Protein AF-A0A9N8VCH1-F1 (afdb_monomer)

Organism: NCBI:txid144679

Structure (mmCIF, N/CA/C/O backbone):
data_AF-A0A9N8VCH1-F1
#
_entry.id   AF-A0A9N8VCH1-F1
#
loop_
_atom_site.group_PDB
_atom_site.id
_atom_site.type_symbol
_atom_site.label_atom_id
_atom_site.label_alt_id
_atom_site.label_comp_id
_atom_site.label_asym_id
_atom_site.label_entity_id
_atom_site.label_seq_id
_atom_site.pdbx_PDB_ins_code
_atom_site.Cartn_x
_atom_site.Cartn_y
_atom_site.Cartn_z
_atom_site.occupancy
_atom_site.B_iso_or_equiv
_atom_site.auth_seq_id
_atom_site.auth_comp_id
_atom_site.auth_asym_id
_atom_site.auth_atom_id
_atom_site.pdbx_PDB_model_num
ATOM 1 N N . MET A 1 1 ? 48.549 -22.754 -56.522 1.00 51.97 1 MET A N 1
ATOM 2 C CA . MET A 1 1 ? 47.221 -22.963 -55.895 1.00 51.97 1 MET A CA 1
ATOM 3 C C . MET A 1 1 ? 47.067 -22.254 -54.531 1.00 51.97 1 MET A C 1
ATOM 5 O O . MET A 1 1 ? 46.378 -22.758 -53.661 1.00 51.97 1 MET A O 1
ATOM 9 N N . SER A 1 2 ? 47.668 -21.070 -54.323 1.00 55.16 2 SER A N 1
ATOM 10 C CA . SER A 1 2 ? 47.738 -20.414 -52.993 1.00 55.16 2 SER A CA 1
ATOM 11 C C . SER A 1 2 ? 46.760 -19.231 -52.825 1.00 55.16 2 SER A C 1
ATOM 13 O O . SER A 1 2 ? 46.326 -18.910 -51.722 1.00 55.16 2 SER A O 1
ATOM 15 N N . THR A 1 3 ? 46.336 -18.605 -53.926 1.00 54.38 3 THR A N 1
ATOM 16 C CA . THR A 1 3 ? 45.587 -17.335 -53.894 1.00 54.38 3 THR A CA 1
ATOM 17 C C . THR A 1 3 ? 44.086 -17.494 -53.620 1.00 54.38 3 THR A C 1
ATOM 19 O O . THR A 1 3 ? 43.464 -16.581 -53.086 1.00 54.38 3 THR A O 1
ATOM 22 N N . ALA A 1 4 ? 43.487 -18.640 -53.964 1.00 54.19 4 ALA A N 1
ATOM 23 C CA . ALA A 1 4 ? 42.048 -18.881 -53.794 1.00 54.19 4 ALA A CA 1
ATOM 24 C C . ALA A 1 4 ? 41.658 -19.231 -52.346 1.00 54.19 4 ALA A C 1
ATOM 26 O O . ALA A 1 4 ? 40.576 -18.860 -51.900 1.00 54.19 4 ALA A O 1
ATOM 27 N N . ILE A 1 5 ? 42.555 -19.891 -51.606 1.00 56.88 5 ILE A N 1
ATOM 28 C CA . ILE A 1 5 ? 42.345 -20.281 -50.203 1.00 56.88 5 ILE A CA 1
ATOM 29 C C . ILE A 1 5 ? 42.367 -19.023 -49.318 1.00 56.88 5 ILE A C 1
ATOM 31 O O . ILE A 1 5 ? 41.387 -18.737 -48.639 1.00 56.88 5 ILE A O 1
ATOM 35 N N . LYS A 1 6 ? 43.369 -18.146 -49.504 1.00 55.81 6 LYS A N 1
ATOM 36 C CA . LYS A 1 6 ? 43.454 -16.840 -48.818 1.00 55.81 6 LYS A CA 1
ATOM 37 C C . LYS A 1 6 ? 42.226 -15.936 -49.001 1.00 55.81 6 LYS A C 1
ATOM 39 O O . LYS A 1 6 ? 41.937 -15.133 -48.119 1.00 55.81 6 LYS A O 1
ATOM 44 N N . ARG A 1 7 ? 41.528 -16.015 -50.143 1.00 57.34 7 ARG A N 1
ATOM 45 C CA . ARG A 1 7 ? 40.324 -15.202 -50.410 1.00 57.34 7 ARG A CA 1
ATOM 46 C C . ARG A 1 7 ? 39.102 -15.718 -49.650 1.00 57.34 7 ARG A C 1
ATOM 48 O O . ARG A 1 7 ? 38.370 -14.904 -49.097 1.00 57.34 7 ARG A O 1
ATOM 55 N N . LYS A 1 8 ? 38.927 -17.041 -49.562 1.00 57.50 8 LYS A N 1
ATOM 56 C CA . LYS A 1 8 ? 37.843 -17.659 -48.782 1.00 57.50 8 LYS A CA 1
ATOM 57 C C . LYS A 1 8 ? 38.004 -17.392 -47.284 1.00 57.50 8 LYS A C 1
ATOM 59 O O . LYS A 1 8 ? 37.056 -16.933 -46.654 1.00 57.50 8 LYS A O 1
ATOM 64 N N . ASP A 1 9 ? 39.222 -17.534 -46.762 1.00 58.19 9 ASP A N 1
ATOM 65 C CA . ASP A 1 9 ? 39.522 -17.281 -45.344 1.00 58.19 9 ASP A CA 1
ATOM 66 C C . ASP A 1 9 ? 39.319 -15.800 -44.961 1.00 58.19 9 ASP A C 1
ATOM 68 O O . ASP A 1 9 ? 38.965 -15.469 -43.826 1.00 58.19 9 ASP A O 1
ATOM 72 N N . MET A 1 10 ? 39.529 -14.880 -45.912 1.00 57.94 10 MET A N 1
ATOM 73 C CA . MET A 1 10 ? 39.325 -13.442 -45.721 1.00 57.94 10 MET A CA 1
ATOM 74 C C . MET A 1 10 ? 37.837 -13.053 -45.754 1.00 57.94 10 MET A C 1
ATOM 76 O O . MET A 1 10 ? 37.422 -12.199 -44.971 1.00 57.94 10 MET A O 1
ATOM 80 N N . GLU A 1 11 ? 37.027 -13.681 -46.613 1.00 60.38 11 GLU A N 1
ATOM 81 C CA . GLU A 1 11 ? 35.568 -13.484 -46.656 1.00 60.38 11 GLU A CA 1
ATOM 82 C C . GLU A 1 11 ? 34.859 -14.081 -45.436 1.00 60.38 11 GLU A C 1
ATOM 84 O O . GLU A 1 11 ? 33.954 -13.455 -44.878 1.00 60.38 11 GLU A O 1
ATOM 89 N N . GLU A 1 12 ? 35.296 -15.253 -44.975 1.00 59.25 12 GLU A N 1
ATOM 90 C CA . GLU A 1 12 ? 34.750 -15.911 -43.787 1.00 59.25 12 GLU A CA 1
ATOM 91 C C . GLU A 1 12 ? 35.062 -15.107 -42.515 1.00 59.25 12 GLU A C 1
ATOM 93 O O . GLU A 1 12 ? 34.162 -14.820 -41.723 1.00 59.25 12 GLU A O 1
ATOM 98 N N . ASN A 1 13 ? 36.287 -14.583 -42.389 1.00 58.72 13 ASN A N 1
ATOM 99 C CA . ASN A 1 13 ? 36.647 -13.655 -41.312 1.00 58.72 13 ASN A CA 1
ATOM 100 C C . ASN A 1 13 ? 35.895 -12.314 -41.378 1.00 58.72 13 ASN A C 1
ATOM 102 O O . ASN A 1 13 ? 35.630 -11.709 -40.335 1.00 58.72 13 ASN A O 1
ATOM 106 N N . LYS A 1 14 ? 35.517 -11.841 -42.575 1.00 59.25 14 LYS A N 1
ATOM 107 C CA . LYS A 1 14 ? 34.674 -10.643 -42.742 1.00 59.25 14 LYS A CA 1
ATOM 108 C C . LYS A 1 14 ? 33.249 -10.893 -42.244 1.00 59.25 14 LYS A C 1
ATOM 110 O O . LYS A 1 14 ? 32.740 -10.093 -41.463 1.00 59.25 14 LYS A O 1
ATOM 115 N N . LYS A 1 15 ? 32.657 -12.040 -42.600 1.00 57.38 15 LYS A N 1
ATOM 116 C CA . LYS A 1 15 ? 31.325 -12.467 -42.132 1.00 57.38 15 LYS A CA 1
ATOM 117 C C . LYS A 1 15 ? 31.280 -12.709 -40.622 1.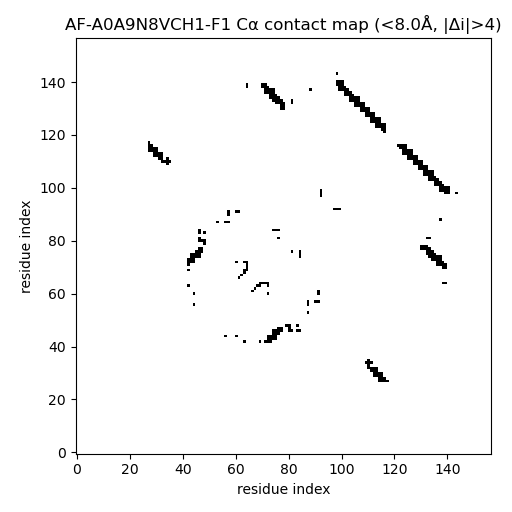00 57.38 15 LYS A C 1
ATOM 119 O O . LYS A 1 15 ? 30.295 -12.355 -39.978 1.00 57.38 15 LYS A O 1
ATOM 124 N N . ILE A 1 16 ? 32.341 -13.271 -40.039 1.00 57.31 16 ILE A N 1
ATOM 125 C CA . ILE A 1 16 ? 32.465 -13.452 -38.583 1.00 57.31 16 ILE A CA 1
ATOM 126 C C . ILE A 1 16 ? 32.598 -12.090 -37.879 1.00 57.31 16 ILE A C 1
ATOM 128 O O . ILE A 1 16 ? 31.949 -11.863 -36.859 1.00 57.31 16 ILE A O 1
ATOM 132 N N . LYS A 1 17 ? 33.360 -11.141 -38.445 1.00 52.25 17 LYS A N 1
ATOM 133 C CA . LYS A 1 17 ? 33.445 -9.762 -37.926 1.00 52.25 17 LYS A CA 1
ATOM 134 C C . LYS A 1 17 ? 32.117 -9.004 -38.007 1.00 52.25 17 LYS A C 1
ATOM 136 O O . LYS A 1 17 ? 31.802 -8.276 -37.071 1.00 52.25 17 LYS A O 1
ATOM 141 N N . GLU A 1 18 ? 31.341 -9.163 -39.077 1.00 54.50 18 GLU A N 1
ATOM 142 C CA . GLU A 1 18 ? 30.003 -8.561 -39.195 1.00 54.50 18 GLU A CA 1
ATOM 143 C C . GLU A 1 18 ? 28.992 -9.205 -38.238 1.00 54.50 18 GLU A C 1
ATOM 145 O O . GLU A 1 18 ? 28.256 -8.483 -37.570 1.00 54.50 18 GLU A O 1
ATOM 150 N N . LYS A 1 19 ? 29.019 -10.536 -38.064 1.00 51.34 19 LYS A N 1
ATOM 151 C CA . LYS A 1 19 ? 28.207 -11.226 -37.044 1.00 51.34 19 LYS A CA 1
ATOM 152 C C . LYS A 1 19 ? 28.551 -10.784 -35.619 1.00 51.34 19 LYS A C 1
ATOM 154 O O . LYS A 1 19 ? 27.645 -10.597 -34.813 1.00 51.34 19 LYS A O 1
ATOM 159 N N . ASN A 1 20 ? 29.833 -10.570 -35.317 1.00 51.62 20 ASN A N 1
ATOM 160 C CA . ASN A 1 20 ? 30.284 -10.199 -33.972 1.00 51.62 20 ASN A CA 1
ATOM 161 C C . ASN A 1 20 ? 30.068 -8.717 -33.626 1.00 51.62 20 ASN A C 1
ATOM 163 O O . ASN A 1 20 ? 29.999 -8.380 -32.445 1.00 51.62 20 ASN A O 1
ATOM 167 N N . LYS A 1 21 ? 29.890 -7.831 -34.617 1.00 49.75 21 LYS A N 1
ATOM 168 C CA . LYS A 1 21 ? 29.475 -6.435 -34.373 1.00 49.75 21 LYS A CA 1
ATOM 169 C C . LYS A 1 21 ? 28.048 -6.320 -33.815 1.00 49.75 21 LYS A C 1
ATOM 171 O O . LYS A 1 21 ? 27.750 -5.330 -33.158 1.00 49.75 21 LYS A O 1
ATOM 176 N N . ASN A 1 22 ? 27.209 -7.347 -33.985 1.00 50.78 22 ASN A N 1
ATOM 177 C CA . ASN A 1 22 ? 25.828 -7.384 -33.483 1.00 50.78 22 ASN A CA 1
ATOM 178 C C . ASN A 1 22 ? 25.685 -7.874 -32.025 1.00 50.78 22 ASN A C 1
ATOM 180 O O . ASN A 1 22 ? 24.562 -8.047 -31.553 1.00 50.78 22 ASN A O 1
ATOM 184 N N . ILE A 1 23 ? 26.786 -8.129 -31.304 1.00 52.94 23 ILE A N 1
ATOM 185 C CA . ILE A 1 23 ? 26.751 -8.846 -30.011 1.00 52.94 23 ILE A CA 1
ATOM 186 C C . ILE A 1 23 ? 26.745 -7.908 -28.788 1.00 52.94 23 ILE A C 1
ATOM 188 O O . ILE A 1 23 ? 26.515 -8.354 -27.669 1.00 52.94 23 ILE A O 1
ATOM 192 N N . ILE A 1 24 ? 26.876 -6.593 -28.973 1.00 54.06 24 ILE A N 1
ATOM 193 C CA . ILE A 1 24 ? 26.720 -5.623 -27.876 1.00 54.06 24 ILE A CA 1
ATOM 194 C C . ILE A 1 24 ? 25.496 -4.754 -28.160 1.00 54.06 24 ILE A C 1
ATOM 196 O O . ILE A 1 24 ? 25.606 -3.561 -28.438 1.00 54.06 24 ILE A O 1
ATOM 200 N N . LYS A 1 25 ? 24.305 -5.365 -28.122 1.00 61.25 25 LYS A N 1
ATOM 201 C CA . LYS A 1 25 ? 23.064 -4.586 -28.075 1.00 61.25 25 LYS A CA 1
ATOM 202 C C . LYS A 1 25 ? 23.042 -3.824 -26.758 1.00 61.25 25 LYS A C 1
ATOM 204 O O . LYS A 1 25 ? 23.159 -4.421 -25.686 1.00 61.25 25 LYS A O 1
ATOM 209 N N . ARG A 1 26 ? 22.941 -2.497 -26.839 1.00 65.19 26 ARG A N 1
ATOM 210 C CA . ARG A 1 26 ? 22.745 -1.657 -25.655 1.00 65.19 26 ARG A CA 1
ATOM 211 C C . ARG A 1 26 ? 21.438 -2.091 -24.981 1.00 65.19 26 ARG A C 1
ATOM 213 O O . ARG A 1 26 ? 20.504 -2.478 -25.685 1.00 65.19 26 ARG A O 1
ATOM 220 N N . PRO A 1 27 ? 21.347 -2.073 -23.642 1.00 69.38 27 PRO A N 1
ATOM 221 C CA . PRO A 1 27 ? 20.082 -2.368 -22.987 1.00 69.38 27 PRO A CA 1
ATOM 222 C C . PRO A 1 27 ? 19.031 -1.375 -23.492 1.00 69.38 27 PRO A C 1
ATOM 224 O O . PRO A 1 27 ? 19.234 -0.164 -23.379 1.00 69.38 27 PRO A O 1
ATOM 227 N N . LYS A 1 28 ? 17.935 -1.886 -24.072 1.00 80.12 28 LYS A N 1
ATOM 228 C CA . LYS A 1 28 ? 16.817 -1.048 -24.520 1.00 80.12 28 LYS A CA 1
ATOM 229 C C . LYS A 1 28 ? 16.338 -0.190 -23.348 1.00 80.12 28 LYS A C 1
ATOM 231 O O . LYS A 1 28 ? 16.187 -0.693 -22.229 1.00 80.12 28 LYS A O 1
ATOM 236 N N . LYS A 1 29 ? 16.104 1.098 -23.588 1.00 87.88 29 LYS A N 1
ATOM 237 C CA . LYS A 1 29 ? 15.593 2.007 -22.561 1.00 87.88 29 LYS A CA 1
ATOM 238 C C . LYS A 1 29 ? 14.095 1.759 -22.382 1.00 87.88 29 LYS A C 1
ATOM 240 O O . LYS A 1 29 ? 13.332 1.777 -23.340 1.00 87.88 29 LYS A O 1
ATOM 245 N N . ILE A 1 30 ? 13.692 1.481 -21.141 1.00 89.44 30 ILE A N 1
ATOM 246 C CA . ILE A 1 30 ? 12.306 1.163 -20.776 1.00 89.44 30 ILE A CA 1
ATOM 247 C C . ILE A 1 30 ? 11.749 2.300 -19.920 1.00 89.44 30 ILE A C 1
ATOM 249 O O . ILE A 1 30 ? 12.266 2.581 -18.835 1.00 89.44 30 ILE A O 1
ATOM 253 N N . ILE A 1 31 ? 10.670 2.926 -20.381 1.00 90.94 31 ILE A N 1
ATOM 254 C CA . ILE A 1 31 ? 9.939 3.982 -19.683 1.00 90.94 31 ILE A CA 1
ATOM 255 C C . ILE A 1 31 ? 8.683 3.363 -19.065 1.00 90.94 31 ILE A C 1
ATOM 257 O O . ILE A 1 31 ? 7.790 2.885 -19.756 1.00 90.94 31 ILE A O 1
ATOM 261 N N . LYS A 1 32 ? 8.596 3.357 -17.733 1.00 90.69 32 LYS A N 1
ATOM 262 C CA . LYS A 1 32 ? 7.455 2.758 -17.024 1.00 90.69 32 LYS A CA 1
ATOM 263 C C . LYS A 1 32 ? 6.285 3.735 -16.960 1.00 90.69 32 LYS A C 1
ATOM 265 O O . LYS A 1 32 ? 6.446 4.824 -16.404 1.00 90.69 32 LYS A O 1
ATOM 270 N N . ARG A 1 33 ? 5.100 3.344 -17.441 1.00 90.50 33 ARG A N 1
ATOM 271 C CA . ARG A 1 33 ? 3.894 4.180 -17.310 1.00 90.50 33 ARG A CA 1
ATOM 272 C C . ARG A 1 33 ? 3.289 4.045 -15.914 1.00 90.50 33 ARG A C 1
ATOM 274 O O . ARG A 1 33 ? 3.457 3.039 -15.217 1.00 90.50 33 ARG A O 1
ATOM 281 N N . ALA A 1 34 ? 2.540 5.065 -15.501 1.00 87.69 34 ALA A N 1
ATOM 282 C CA . ALA A 1 34 ? 1.734 4.967 -14.292 1.00 87.69 34 ALA A CA 1
ATOM 283 C C . ALA A 1 34 ? 0.652 3.878 -14.462 1.00 87.69 34 ALA A C 1
ATOM 285 O O . ALA A 1 34 ? 0.068 3.762 -15.543 1.00 87.69 34 ALA A O 1
ATOM 286 N N . PRO A 1 35 ? 0.351 3.090 -13.413 1.00 88.12 35 PRO A N 1
ATOM 287 C CA . PRO A 1 35 ? -0.746 2.132 -13.458 1.00 88.12 35 PRO A CA 1
ATOM 288 C C . PRO A 1 35 ? -2.069 2.819 -13.807 1.00 88.12 35 PRO A C 1
ATOM 290 O O . PRO A 1 35 ? -2.437 3.812 -13.174 1.00 88.12 35 PRO A O 1
ATOM 293 N N . GLN A 1 36 ? -2.808 2.257 -14.763 1.00 87.44 36 GLN A N 1
ATOM 294 C CA . GLN A 1 36 ? -4.185 2.670 -15.012 1.00 87.44 36 GLN A CA 1
ATOM 295 C C . GLN A 1 36 ? -5.058 2.210 -13.843 1.00 87.44 36 GLN A C 1
ATOM 297 O O . GLN A 1 36 ? -4.996 1.054 -13.422 1.00 87.44 36 GLN A O 1
ATOM 302 N N . ARG A 1 37 ? -5.840 3.130 -13.281 1.00 85.88 37 ARG A N 1
ATOM 303 C CA . ARG A 1 37 ? -6.703 2.873 -12.126 1.00 85.88 37 ARG A CA 1
ATOM 304 C C . ARG A 1 37 ? -7.903 3.822 -12.139 1.00 85.88 37 ARG A C 1
ATOM 306 O O . ARG A 1 37 ? -7.792 4.898 -12.731 1.00 85.88 37 ARG A O 1
ATOM 313 N N . PRO A 1 38 ? -9.021 3.453 -11.491 1.00 86.12 38 PRO A N 1
ATOM 314 C CA . PRO A 1 38 ? -10.157 4.353 -11.325 1.00 86.12 38 PRO A CA 1
ATOM 315 C C . PRO A 1 38 ? -9.778 5.611 -10.531 1.00 86.12 38 PRO A C 1
ATOM 317 O O . PRO A 1 38 ? -8.702 5.697 -9.926 1.00 86.12 38 PRO A O 1
ATOM 320 N N . ALA A 1 39 ? -10.684 6.590 -10.535 1.00 90.69 39 ALA A N 1
ATOM 321 C CA . ALA A 1 39 ? -10.533 7.808 -9.751 1.00 90.69 39 ALA A CA 1
ATOM 322 C C . ALA A 1 39 ? -10.270 7.479 -8.273 1.00 90.69 39 ALA A C 1
ATOM 324 O O . ALA A 1 39 ? -10.863 6.564 -7.705 1.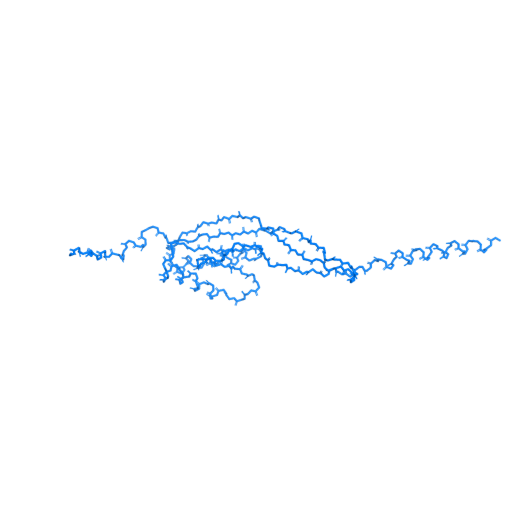00 90.69 39 ALA A O 1
ATOM 325 N N . THR A 1 40 ? -9.345 8.221 -7.665 1.00 93.56 40 THR A N 1
ATOM 326 C CA . THR A 1 40 ? -8.988 8.040 -6.254 1.00 93.56 40 THR A CA 1
ATOM 327 C C . THR A 1 40 ? -10.120 8.542 -5.373 1.00 93.56 40 THR A C 1
ATOM 329 O O . THR A 1 40 ? -10.492 9.712 -5.462 1.00 93.56 40 THR A O 1
ATOM 332 N N . MET A 1 41 ? -10.636 7.671 -4.509 1.00 94.25 41 MET A N 1
ATOM 333 C CA . MET A 1 41 ? -11.653 8.044 -3.535 1.00 94.25 41 MET A CA 1
ATOM 334 C C . MET A 1 41 ? -11.012 8.675 -2.288 1.00 94.25 41 MET A C 1
ATOM 336 O O . MET A 1 41 ? -9.845 8.409 -1.990 1.00 94.25 41 MET A O 1
ATOM 340 N N . PRO A 1 42 ? -11.755 9.483 -1.506 1.00 92.44 42 PRO A N 1
ATOM 341 C CA . PRO A 1 42 ? -11.217 10.127 -0.302 1.00 92.44 42 PRO A CA 1
ATOM 342 C C . PRO A 1 42 ? -10.682 9.146 0.755 1.00 92.44 42 PRO A C 1
ATOM 344 O O . PRO A 1 42 ? -9.712 9.449 1.451 1.00 92.44 42 PRO A O 1
ATOM 347 N N . PHE A 1 43 ? -11.292 7.960 0.840 1.00 94.00 43 PHE A N 1
ATOM 348 C CA . PHE A 1 43 ? -10.935 6.889 1.773 1.00 94.00 43 PHE A CA 1
ATOM 349 C C . PHE A 1 43 ? -9.829 5.949 1.255 1.00 94.00 43 PHE A C 1
ATOM 351 O O . PHE A 1 43 ? -9.447 5.010 1.962 1.00 94.00 43 PHE A O 1
ATOM 358 N N . ASP A 1 44 ? -9.314 6.178 0.043 1.00 95.50 44 ASP A N 1
ATOM 359 C CA . ASP A 1 44 ? -8.244 5.365 -0.531 1.00 95.50 44 ASP A CA 1
ATOM 360 C C . ASP A 1 44 ? -6.868 5.864 -0.079 1.00 95.50 44 ASP A C 1
ATOM 362 O O . ASP A 1 44 ? -6.548 7.059 -0.086 1.00 95.50 44 ASP A O 1
ATOM 366 N N . ILE A 1 45 ? -5.997 4.916 0.251 1.00 95.12 45 ILE A N 1
ATOM 367 C CA . ILE A 1 45 ? -4.603 5.160 0.602 1.00 95.12 45 ILE A CA 1
A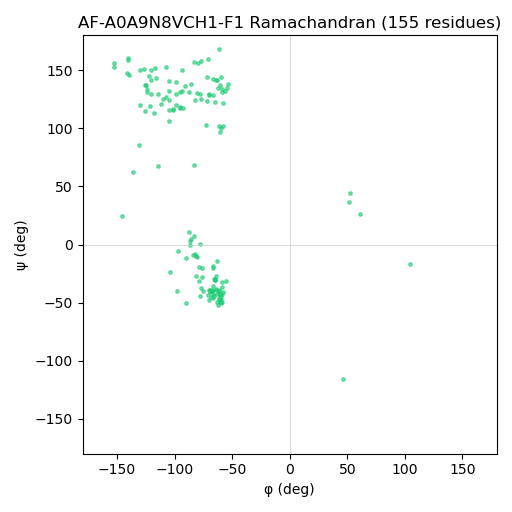TOM 368 C C . ILE A 1 45 ? -3.726 4.304 -0.303 1.00 95.12 45 ILE A C 1
ATOM 370 O O . ILE A 1 45 ? -3.730 3.078 -0.227 1.00 95.12 45 ILE A O 1
ATOM 374 N N . TYR A 1 46 ? -2.934 4.953 -1.153 1.00 94.31 46 TYR A N 1
ATOM 375 C CA . TYR A 1 46 ? -2.017 4.270 -2.062 1.00 94.31 46 TYR A CA 1
ATOM 376 C C . TYR A 1 46 ? -0.599 4.262 -1.511 1.00 94.31 46 TYR A C 1
ATOM 378 O O . TYR A 1 46 ? 0.022 5.310 -1.316 1.00 94.31 46 TYR A O 1
ATOM 386 N N . ILE A 1 47 ? -0.064 3.061 -1.310 1.00 94.38 47 ILE A N 1
ATOM 387 C CA . ILE A 1 47 ? 1.284 2.867 -0.794 1.00 94.38 47 ILE A CA 1
ATOM 388 C C . ILE A 1 47 ? 2.250 2.681 -1.957 1.00 94.38 47 ILE A C 1
ATOM 390 O O . ILE A 1 47 ? 2.170 1.728 -2.730 1.00 94.38 47 ILE A O 1
ATOM 394 N N . SER A 1 48 ? 3.203 3.603 -2.062 1.00 91.75 48 SER A N 1
ATOM 395 C CA . SER A 1 48 ? 4.341 3.497 -2.971 1.00 91.75 48 SER A CA 1
ATOM 396 C C . SER A 1 48 ? 5.580 2.989 -2.235 1.00 91.75 48 SER A C 1
ATOM 398 O O . SER A 1 48 ? 5.884 3.452 -1.128 1.00 91.75 48 SER A O 1
ATOM 400 N N . TYR A 1 49 ? 6.337 2.107 -2.890 1.00 86.44 49 TYR A N 1
ATOM 401 C CA . TYR A 1 49 ? 7.589 1.558 -2.364 1.00 86.44 49 TYR A CA 1
ATOM 402 C C . TYR A 1 49 ? 8.652 2.650 -2.134 1.00 86.44 49 TYR A C 1
ATOM 404 O O . TYR A 1 49 ? 9.131 2.807 -1.017 1.00 86.44 49 TYR A O 1
ATOM 412 N N . GLY A 1 50 ? 8.933 3.483 -3.144 1.00 82.50 50 GLY A N 1
ATOM 413 C CA . GLY A 1 50 ? 10.054 4.438 -3.122 1.00 82.50 50 GLY A CA 1
ATOM 414 C C . GLY A 1 50 ? 9.872 5.728 -2.309 1.00 82.50 50 GLY A C 1
ATOM 415 O O . GLY A 1 50 ? 10.778 6.551 -2.307 1.00 82.50 50 GLY A O 1
ATOM 416 N N . LYS A 1 51 ? 8.730 5.951 -1.638 1.00 81.44 51 LYS A N 1
ATOM 417 C CA . LYS A 1 51 ? 8.503 7.178 -0.843 1.00 81.44 51 LYS A CA 1
ATOM 418 C C . LYS A 1 51 ? 8.701 6.919 0.657 1.00 81.44 51 LYS A C 1
ATOM 420 O O . LYS A 1 51 ? 7.904 6.163 1.228 1.00 81.44 51 LYS A O 1
ATOM 425 N N . PRO A 1 52 ? 9.679 7.555 1.324 1.00 71.81 52 PRO A N 1
ATOM 426 C CA . PRO A 1 52 ? 9.918 7.392 2.755 1.00 71.81 52 PRO A CA 1
ATOM 427 C C . PRO A 1 52 ? 8.988 8.306 3.570 1.00 71.81 52 PRO A C 1
ATOM 429 O O . PRO A 1 52 ? 9.418 9.278 4.170 1.00 71.81 52 PRO A O 1
ATOM 432 N N . ASN A 1 53 ? 7.685 8.026 3.572 1.00 86.44 53 ASN A N 1
ATOM 433 C CA . ASN A 1 53 ? 6.742 8.712 4.462 1.00 86.44 53 ASN A CA 1
ATOM 434 C C . ASN A 1 53 ? 5.769 7.712 5.088 1.00 86.44 53 ASN A C 1
ATOM 436 O O . ASN A 1 53 ? 4.575 7.718 4.807 1.00 86.44 53 ASN A O 1
ATOM 440 N N . PHE A 1 54 ? 6.312 6.781 5.870 1.00 90.44 54 PHE A N 1
ATOM 441 C CA . PHE A 1 54 ? 5.500 5.766 6.534 1.00 90.44 54 PHE A CA 1
ATOM 442 C C . PHE A 1 54 ? 4.660 6.369 7.673 1.00 90.44 54 PHE A C 1
ATOM 444 O O . PHE A 1 54 ? 3.464 6.105 7.752 1.00 90.44 54 PHE A O 1
ATOM 451 N N . ILE A 1 55 ? 5.256 7.247 8.487 1.00 92.12 55 ILE A N 1
ATOM 452 C CA . ILE A 1 55 ? 4.580 7.899 9.620 1.00 92.12 55 ILE A CA 1
ATOM 453 C C . ILE A 1 55 ? 3.388 8.736 9.137 1.00 92.12 55 ILE A C 1
ATOM 455 O O . ILE A 1 55 ? 2.277 8.548 9.620 1.00 92.12 55 ILE A O 1
ATOM 459 N N . GLY A 1 56 ? 3.561 9.571 8.108 1.00 93.62 56 GLY A N 1
ATOM 460 C CA . GLY A 1 56 ? 2.456 10.369 7.572 1.00 93.62 56 GLY A CA 1
ATOM 461 C C . GLY A 1 56 ? 1.354 9.525 6.922 1.00 93.62 56 GLY A C 1
ATOM 462 O O . GLY A 1 56 ? 0.183 9.898 6.958 1.00 93.62 56 GLY A O 1
ATOM 463 N N . GLN A 1 57 ? 1.689 8.358 6.355 1.00 94.19 57 GLN A N 1
ATOM 464 C CA . GLN A 1 57 ? 0.681 7.413 5.858 1.00 94.19 57 GLN A CA 1
ATOM 465 C C . GLN A 1 57 ? -0.130 6.800 7.008 1.00 94.19 57 GLN A C 1
ATOM 467 O O . GLN A 1 57 ? -1.349 6.666 6.886 1.00 94.19 57 GLN A O 1
ATOM 472 N N . LEU A 1 58 ? 0.526 6.471 8.122 1.00 95.31 58 LEU A N 1
ATOM 473 C CA . LEU A 1 58 ? -0.110 5.938 9.324 1.00 95.31 58 LEU A CA 1
ATOM 474 C C . LEU A 1 58 ? -1.021 6.976 9.994 1.00 95.31 58 LEU A C 1
ATOM 476 O O . LEU A 1 58 ? -2.178 6.683 10.295 1.00 95.31 58 LEU A O 1
ATOM 480 N N . GLU A 1 59 ? -0.543 8.210 10.154 1.00 94.75 59 GLU A N 1
ATOM 481 C CA . GLU A 1 59 ? -1.335 9.326 10.681 1.00 94.75 59 GLU A CA 1
ATOM 482 C C . GLU A 1 59 ? -2.541 9.636 9.797 1.00 94.75 59 GLU A C 1
ATOM 484 O O . GLU A 1 59 ? -3.647 9.818 10.306 1.00 94.75 59 GLU A O 1
ATOM 489 N N . ARG A 1 60 ? -2.365 9.622 8.469 1.00 94.75 60 ARG A N 1
ATOM 490 C CA . ARG A 1 60 ? -3.476 9.769 7.523 1.00 94.75 60 ARG A CA 1
ATOM 491 C C . ARG A 1 60 ? -4.506 8.656 7.697 1.00 94.75 60 ARG A C 1
ATOM 493 O O . ARG A 1 60 ? -5.695 8.954 7.753 1.00 94.75 60 ARG A O 1
ATOM 500 N N . ALA A 1 61 ? -4.078 7.397 7.795 1.00 95.25 61 ALA A N 1
ATOM 501 C CA . ALA A 1 61 ? -4.990 6.271 7.992 1.00 95.25 61 ALA A CA 1
ATOM 502 C C . ALA A 1 61 ? -5.780 6.405 9.303 1.00 95.25 61 ALA A C 1
ATOM 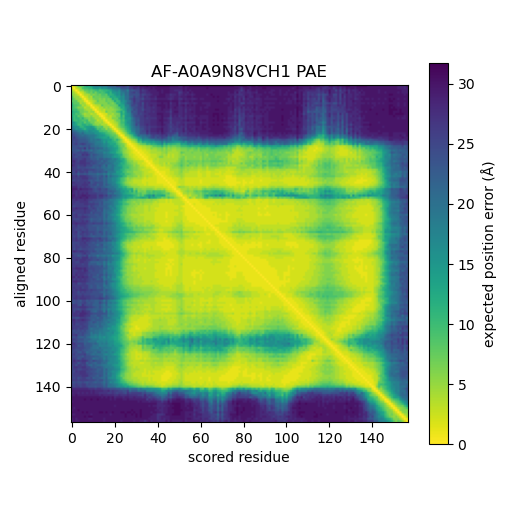504 O O . ALA A 1 61 ? -7.001 6.247 9.313 1.00 95.25 61 ALA A O 1
ATOM 505 N N . LYS A 1 62 ? -5.101 6.795 10.389 1.00 94.62 62 LYS A N 1
ATOM 506 C CA . LYS A 1 62 ? -5.726 7.080 11.685 1.00 94.62 62 LYS A CA 1
ATOM 507 C C . LYS A 1 62 ? -6.727 8.234 11.596 1.00 94.62 62 LYS A C 1
ATOM 509 O O . LYS A 1 62 ? -7.835 8.117 12.112 1.00 94.62 62 LYS A O 1
ATOM 514 N N . LYS A 1 63 ? -6.357 9.334 10.936 1.00 95.19 63 LYS A N 1
ATOM 515 C CA . LYS A 1 63 ? -7.219 10.504 10.738 1.00 95.19 63 LYS A CA 1
ATOM 516 C C . LYS A 1 63 ? -8.493 10.138 9.978 1.00 95.19 63 LYS A C 1
ATOM 518 O O . LYS A 1 63 ? -9.582 10.449 10.452 1.00 95.19 63 LYS A O 1
ATOM 523 N N . LEU A 1 64 ? -8.361 9.443 8.849 1.00 94.94 64 LEU A N 1
ATOM 524 C CA . LEU A 1 64 ? -9.501 9.031 8.029 1.00 94.94 64 LEU A CA 1
ATOM 525 C C . LEU A 1 64 ? -10.480 8.153 8.822 1.00 94.94 64 LEU A C 1
ATOM 527 O O . LEU A 1 64 ? -11.691 8.344 8.747 1.00 94.94 64 LEU A O 1
ATOM 531 N N . LEU A 1 65 ? -9.957 7.218 9.617 1.00 91.88 65 LEU A N 1
ATOM 532 C CA . LEU A 1 65 ? -10.790 6.278 10.360 1.00 91.88 65 LEU A CA 1
ATOM 533 C C . LEU A 1 65 ? -11.428 6.896 11.616 1.00 91.88 65 LEU A C 1
ATOM 535 O O . LEU A 1 65 ? -12.607 6.674 11.876 1.00 91.88 65 LEU A O 1
ATOM 539 N N . LEU A 1 66 ? -10.667 7.665 12.402 1.00 90.31 66 LEU A N 1
ATOM 540 C CA . LEU A 1 66 ? -11.105 8.142 13.722 1.00 90.31 66 LEU A CA 1
ATOM 541 C C . LEU A 1 66 ? -11.669 9.567 13.710 1.00 90.31 66 LEU A C 1
ATOM 543 O O . LEU A 1 66 ? -12.636 9.844 14.417 1.00 90.31 66 LEU A O 1
ATOM 547 N N . GLN A 1 67 ? -11.063 10.481 12.946 1.00 90.88 67 GLN A N 1
ATOM 548 C CA . GLN A 1 67 ? -11.463 11.894 12.930 1.00 90.88 67 GLN A CA 1
ATOM 549 C C . GLN A 1 67 ? -12.525 12.148 11.863 1.00 90.88 67 GLN A C 1
ATOM 551 O O . GLN A 1 67 ? -13.571 12.715 12.158 1.00 90.88 67 GLN A O 1
ATOM 556 N N . GLU A 1 68 ? -12.275 11.688 10.637 1.00 91.31 68 GLU A N 1
ATOM 557 C CA . GLU A 1 68 ? -13.197 11.869 9.506 1.00 91.31 68 GLU A CA 1
ATOM 558 C C . GLU A 1 68 ? -14.324 10.820 9.500 1.00 91.31 68 GLU A C 1
ATOM 560 O O . GLU A 1 68 ? -15.286 10.950 8.749 1.00 91.31 68 GLU A O 1
ATOM 565 N N . ARG A 1 69 ? -14.237 9.811 10.384 1.00 88.69 69 ARG A N 1
ATOM 566 C CA . ARG A 1 69 ? -15.253 8.771 10.624 1.00 88.69 69 ARG A CA 1
ATOM 567 C C . ARG A 1 69 ? -15.720 8.067 9.349 1.00 88.69 69 ARG A C 1
ATOM 569 O O . ARG A 1 69 ? -16.891 7.698 9.233 1.00 88.69 69 ARG A O 1
ATOM 576 N N . TYR A 1 70 ? -14.812 7.837 8.400 1.00 93.38 70 TYR A N 1
ATOM 577 C CA . TYR A 1 70 ? -15.148 6.984 7.266 1.00 93.38 70 TYR A CA 1
ATOM 578 C C . TYR A 1 70 ? -15.499 5.577 7.767 1.00 93.38 70 TYR A C 1
ATOM 580 O O . TYR A 1 70 ? -14.783 5.027 8.607 1.00 93.38 70 TYR A O 1
ATOM 588 N N . PRO A 1 71 ? -16.560 4.947 7.230 1.00 91.81 71 PRO A N 1
ATOM 589 C CA . PRO A 1 71 ? -16.964 3.604 7.650 1.00 91.81 71 PRO A CA 1
ATOM 590 C C . PRO A 1 71 ? -15.891 2.559 7.327 1.00 91.81 71 PRO A C 1
ATOM 592 O O . PRO A 1 71 ? -15.794 1.524 7.986 1.00 91.81 71 PRO A O 1
ATOM 595 N N . LYS A 1 72 ? -15.090 2.832 6.294 1.00 94.19 72 LYS A N 1
ATOM 596 C CA . LYS A 1 72 ? -13.950 2.027 5.887 1.00 94.19 72 LYS A CA 1
ATOM 597 C C . LYS A 1 72 ? -12.906 2.883 5.188 1.00 94.19 72 LYS A C 1
ATOM 599 O O . LYS A 1 72 ? -13.249 3.860 4.527 1.00 94.19 72 LYS A O 1
ATOM 604 N N . ILE A 1 73 ? -11.659 2.447 5.272 1.00 96.75 73 ILE A N 1
ATOM 605 C CA . ILE A 1 73 ? -10.552 2.914 4.438 1.00 96.75 73 ILE A CA 1
ATOM 606 C C . ILE A 1 73 ? -10.033 1.747 3.602 1.00 96.75 73 ILE A C 1
ATOM 608 O O . ILE A 1 73 ? -10.153 0.588 4.011 1.00 96.75 73 ILE A O 1
ATOM 612 N N . ILE A 1 74 ? -9.466 2.032 2.431 1.00 97.12 74 ILE A N 1
ATOM 613 C CA . ILE A 1 74 ? -8.880 0.999 1.571 1.00 97.12 74 ILE A CA 1
ATOM 614 C C . ILE A 1 74 ? -7.407 1.316 1.343 1.00 97.12 74 ILE A C 1
ATOM 616 O O . ILE A 1 74 ? -7.048 2.357 0.798 1.00 97.12 74 ILE A O 1
ATOM 620 N N . VAL A 1 75 ? -6.537 0.403 1.769 1.00 96.94 75 VAL A N 1
ATOM 621 C CA . VAL A 1 75 ? -5.096 0.492 1.535 1.00 96.94 75 VAL A CA 1
ATOM 622 C C . VAL A 1 75 ? -4.753 -0.323 0.295 1.00 96.94 75 VAL A C 1
ATOM 624 O O . VAL A 1 75 ? -4.934 -1.540 0.266 1.00 96.94 75 VAL A O 1
ATOM 627 N N . HIS A 1 76 ? -4.248 0.350 -0.733 1.00 96.06 76 HIS A N 1
ATOM 628 C CA . HIS A 1 76 ? -3.855 -0.247 -2.005 1.00 96.06 76 HIS A CA 1
ATOM 629 C C . HIS A 1 76 ? -2.332 -0.332 -2.098 1.00 96.06 76 HIS A C 1
ATOM 631 O O . HIS A 1 76 ? -1.628 0.664 -1.897 1.00 96.06 76 HIS A O 1
ATOM 637 N N . ALA A 1 77 ? -1.823 -1.499 -2.484 1.00 95.75 77 ALA A N 1
ATOM 638 C CA . ALA A 1 77 ? -0.404 -1.707 -2.732 1.00 95.75 77 ALA A CA 1
ATOM 639 C C . ALA A 1 77 ? -0.157 -2.608 -3.937 1.00 95.75 77 ALA A C 1
ATOM 641 O O . ALA A 1 77 ? -0.921 -3.530 -4.214 1.00 95.75 77 ALA A O 1
ATOM 642 N N . LEU A 1 78 ? 0.947 -2.342 -4.632 1.00 94.81 78 LEU A N 1
ATOM 643 C CA . LEU A 1 78 ? 1.371 -3.062 -5.826 1.00 94.81 78 LEU A CA 1
ATOM 644 C C . LEU A 1 78 ? 2.787 -3.618 -5.624 1.00 94.81 78 LEU A C 1
ATOM 646 O O . LEU A 1 78 ? 3.697 -2.879 -5.240 1.00 94.81 78 LEU A O 1
ATOM 650 N N . GLY A 1 79 ? 2.974 -4.902 -5.930 1.00 93.88 79 GLY A N 1
ATOM 651 C CA . GLY A 1 79 ? 4.260 -5.601 -5.944 1.00 93.88 79 GLY A CA 1
ATOM 652 C C . GLY A 1 79 ? 5.115 -5.324 -4.698 1.00 93.88 79 GLY A C 1
ATOM 653 O O . GLY A 1 79 ? 4.689 -5.646 -3.589 1.00 93.88 79 GLY A O 1
ATOM 654 N N . PRO A 1 80 ? 6.294 -4.690 -4.834 1.00 93.44 80 PRO A N 1
ATOM 655 C CA . PRO A 1 80 ? 7.219 -4.476 -3.717 1.00 93.44 80 PRO A CA 1
ATOM 656 C C . PRO A 1 80 ? 6.657 -3.582 -2.597 1.00 93.44 80 PRO A C 1
ATOM 658 O O . PRO A 1 80 ? 7.209 -3.554 -1.502 1.00 93.44 80 PRO A O 1
ATOM 661 N N . ALA A 1 81 ? 5.559 -2.852 -2.828 1.00 95.06 81 ALA A N 1
ATOM 662 C CA . ALA A 1 81 ? 4.910 -2.046 -1.795 1.00 95.06 81 ALA A CA 1
ATOM 663 C C . ALA A 1 81 ? 3.999 -2.858 -0.851 1.00 95.06 81 ALA A C 1
ATOM 665 O O . ALA A 1 81 ? 3.569 -2.325 0.172 1.00 95.06 81 ALA A O 1
ATOM 666 N N . ILE A 1 82 ? 3.698 -4.124 -1.170 1.00 96.25 82 ILE A N 1
ATOM 667 C CA . ILE A 1 82 ? 2.769 -4.966 -0.398 1.00 96.25 82 ILE A CA 1
ATOM 668 C C . ILE A 1 82 ? 3.213 -5.143 1.066 1.00 96.25 82 ILE A C 1
ATOM 670 O O . ILE A 1 82 ? 2.398 -4.856 1.945 1.00 96.25 82 ILE A O 1
ATOM 674 N N . PRO A 1 83 ? 4.477 -5.508 1.381 1.00 95.44 83 PRO A N 1
ATOM 675 C CA . PRO A 1 83 ? 4.909 -5.663 2.774 1.00 95.44 83 PRO A CA 1
ATOM 676 C C . PRO A 1 83 ? 4.735 -4.381 3.598 1.00 95.44 83 PRO A C 1
ATOM 678 O O . PRO A 1 83 ? 4.333 -4.421 4.757 1.00 95.44 83 PRO A O 1
ATOM 681 N N . LYS A 1 84 ? 4.968 -3.220 2.975 1.00 95.12 84 LYS A N 1
ATOM 682 C CA . LYS A 1 84 ? 4.804 -1.912 3.618 1.00 95.12 84 LYS A CA 1
ATOM 683 C C . LYS A 1 84 ? 3.343 -1.602 3.942 1.00 95.12 84 LYS A C 1
ATOM 685 O O . LYS A 1 84 ? 3.067 -1.040 4.995 1.00 95.12 84 LYS A O 1
ATOM 690 N N . ALA A 1 85 ? 2.416 -1.968 3.060 1.00 96.25 85 ALA A N 1
ATOM 691 C CA . ALA A 1 85 ? 0.989 -1.794 3.314 1.00 96.25 85 ALA A CA 1
ATOM 692 C C . ALA A 1 85 ? 0.479 -2.709 4.429 1.00 96.25 85 ALA A C 1
ATOM 694 O O . ALA A 1 85 ? -0.287 -2.256 5.274 1.00 96.25 85 ALA A O 1
ATOM 695 N N . ILE A 1 86 ? 0.946 -3.960 4.470 1.00 96.50 86 ILE A N 1
ATOM 696 C CA . ILE A 1 86 ? 0.627 -4.890 5.561 1.00 96.50 86 ILE A CA 1
ATOM 697 C C . ILE A 1 86 ? 1.129 -4.322 6.892 1.00 96.50 86 ILE A C 1
ATOM 699 O O . ILE A 1 86 ? 0.352 -4.202 7.835 1.00 96.50 86 ILE A O 1
ATOM 703 N N . ASN A 1 87 ? 2.389 -3.880 6.941 1.00 96.12 87 ASN A N 1
ATOM 704 C CA . ASN A 1 87 ? 2.971 -3.265 8.133 1.00 96.12 87 ASN A CA 1
ATOM 705 C C . ASN A 1 87 ? 2.182 -2.023 8.593 1.00 96.12 87 ASN A C 1
ATOM 707 O O . ASN A 1 87 ? 1.921 -1.858 9.780 1.00 96.12 87 ASN A O 1
ATOM 711 N N . LEU A 1 88 ? 1.734 -1.175 7.660 1.00 96.06 88 LEU A N 1
ATOM 712 C CA . LEU A 1 88 ? 0.910 -0.009 7.990 1.00 96.06 88 LEU A CA 1
ATOM 713 C C . LEU A 1 88 ? -0.397 -0.400 8.685 1.00 96.06 88 LEU A C 1
ATOM 715 O O . LEU A 1 88 ? -0.774 0.224 9.673 1.00 96.06 88 LEU A O 1
ATOM 719 N N . VAL A 1 89 ? -1.085 -1.427 8.185 1.00 96.88 89 VAL A N 1
ATOM 720 C CA . VAL A 1 89 ? -2.345 -1.891 8.782 1.00 96.88 89 VAL A CA 1
ATOM 721 C C . VAL A 1 89 ? -2.100 -2.546 10.142 1.00 96.88 89 VAL A C 1
ATOM 723 O O . VAL A 1 89 ? -2.867 -2.303 11.069 1.00 96.88 89 VAL A O 1
ATOM 726 N N . MET A 1 90 ? -1.015 -3.312 10.292 1.00 96.62 90 MET A N 1
ATOM 727 C CA . MET A 1 90 ? -0.632 -3.906 11.578 1.00 96.62 90 MET A CA 1
ATOM 728 C C . MET A 1 90 ? -0.345 -2.838 12.638 1.00 96.62 90 MET A C 1
ATOM 730 O O . MET A 1 90 ? -0.918 -2.889 13.721 1.00 96.62 90 MET A O 1
ATOM 734 N N . GLN A 1 91 ? 0.445 -1.816 12.310 1.00 96.19 91 GLN A N 1
ATOM 735 C CA . GLN A 1 91 ? 0.724 -0.724 13.248 1.00 96.19 91 GLN A CA 1
ATOM 736 C C . GLN A 1 91 ? -0.517 0.113 13.559 1.00 96.19 91 GLN A C 1
ATOM 738 O O . GLN A 1 91 ? -0.715 0.546 14.693 1.00 96.19 91 GLN A O 1
ATOM 743 N N . LEU A 1 92 ? -1.400 0.318 12.576 1.00 95.69 92 LEU A N 1
ATOM 744 C CA . LEU A 1 92 ? -2.685 0.963 12.830 1.00 95.69 92 LEU A CA 1
ATOM 745 C C . LEU A 1 92 ? -3.525 0.143 13.818 1.00 95.69 92 LEU A C 1
ATOM 747 O O . LEU A 1 92 ? -4.163 0.718 14.699 1.00 95.69 92 LEU A O 1
ATOM 751 N N . ASN A 1 93 ? -3.506 -1.186 13.701 1.00 95.44 93 ASN A N 1
ATOM 752 C CA . ASN A 1 93 ? -4.200 -2.088 14.614 1.00 95.44 93 ASN A CA 1
ATOM 753 C C . ASN A 1 93 ? -3.656 -1.987 16.047 1.00 95.44 93 ASN A C 1
ATOM 755 O O . ASN A 1 93 ? -4.434 -1.895 16.993 1.00 95.44 93 ASN A O 1
ATOM 759 N N . GLU A 1 94 ? -2.335 -1.923 16.204 1.00 95.25 94 GLU A N 1
ATOM 760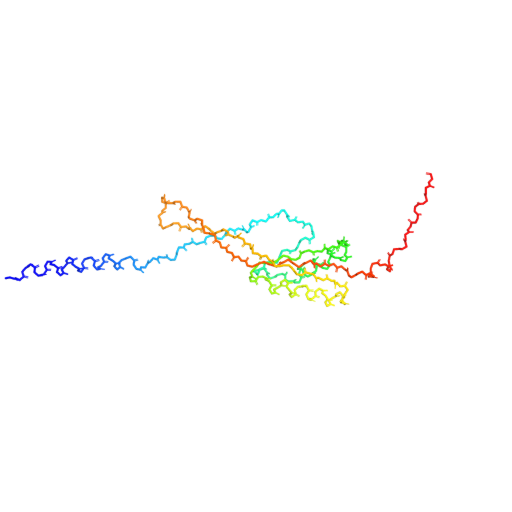 C CA . GLU A 1 94 ? -1.682 -1.738 17.505 1.00 95.25 94 GLU A CA 1
ATOM 761 C C . GLU A 1 94 ? -2.043 -0.386 18.140 1.00 95.25 94 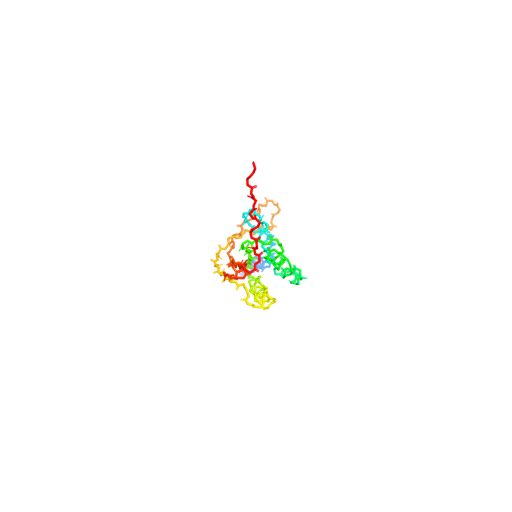GLU A C 1
ATOM 763 O O . GLU A 1 94 ? -2.510 -0.340 19.276 1.00 95.25 94 GLU A O 1
ATOM 768 N N . ILE A 1 95 ? -1.933 0.717 17.389 1.00 93.44 95 ILE A N 1
ATOM 769 C CA . ILE A 1 95 ? -2.233 2.078 17.881 1.00 93.44 95 ILE A CA 1
ATOM 770 C C . ILE A 1 95 ? -3.714 2.248 18.237 1.00 93.44 95 ILE A C 1
ATOM 772 O O . ILE A 1 95 ? -4.074 3.036 19.114 1.00 93.44 95 ILE A O 1
ATOM 776 N N . THR A 1 96 ? -4.592 1.525 17.547 1.00 90.94 96 THR A N 1
ATOM 777 C CA . THR A 1 96 ? -6.031 1.516 17.834 1.00 90.94 96 THR A CA 1
ATOM 778 C C . THR A 1 96 ? -6.414 0.476 18.886 1.00 90.94 96 THR A C 1
ATOM 780 O O . THR A 1 96 ? -7.601 0.253 19.092 1.00 90.94 96 THR A O 1
ATOM 783 N N . HIS A 1 97 ? -5.453 -0.143 19.580 1.00 92.75 97 HIS A N 1
ATOM 784 C CA . HIS A 1 97 ? -5.699 -1.153 20.616 1.00 92.75 97 HIS A CA 1
ATOM 785 C C . HIS A 1 97 ? -6.605 -2.295 20.127 1.00 92.75 97 HIS A C 1
ATOM 787 O O . HIS A 1 97 ? -7.545 -2.702 20.809 1.00 92.75 97 HIS A O 1
ATOM 793 N N . ASN A 1 98 ? -6.349 -2.802 18.919 1.00 93.12 98 ASN A N 1
ATOM 794 C CA . ASN A 1 98 ? -7.122 -3.867 18.279 1.00 93.12 98 ASN A CA 1
ATOM 795 C C . ASN A 1 98 ? -8.608 -3.536 18.034 1.00 93.12 98 ASN A C 1
ATOM 797 O O . ASN A 1 98 ? -9.437 -4.448 17.958 1.00 93.12 98 ASN A O 1
ATOM 801 N N . GLN A 1 99 ? -8.966 -2.256 17.896 1.00 92.88 99 GLN A N 1
ATOM 802 C CA . GLN A 1 99 ? -10.345 -1.810 17.641 1.00 92.88 99 GLN A CA 1
ATOM 803 C C . GLN A 1 99 ? -10.728 -1.789 16.154 1.00 92.88 99 GLN A C 1
ATOM 805 O O . GLN A 1 99 ? -11.846 -1.400 15.811 1.00 92.88 99 GLN A O 1
ATOM 810 N N . ILE A 1 100 ? -9.833 -2.224 15.266 1.00 95.06 100 ILE A N 1
ATOM 811 C CA . ILE A 1 100 ? -10.094 -2.315 13.828 1.00 95.06 100 ILE A CA 1
ATOM 812 C C . ILE A 1 100 ? -10.258 -3.763 13.369 1.00 95.06 100 ILE A C 1
ATOM 814 O O . ILE A 1 100 ? -9.721 -4.700 13.954 1.00 95.06 100 ILE A O 1
ATOM 818 N N . GLU A 1 101 ? -11.010 -3.933 12.294 1.00 95.56 101 GLU A N 1
ATOM 819 C CA . GLU A 1 101 ? -11.139 -5.152 11.511 1.00 95.56 101 GLU A CA 1
ATOM 820 C C . GLU A 1 101 ? -10.598 -4.877 10.108 1.00 95.56 101 GLU A C 1
ATOM 822 O O . GLU A 1 101 ? -10.763 -3.776 9.575 1.00 95.56 101 GLU A O 1
ATOM 827 N N . TYR A 1 102 ? -9.939 -5.863 9.504 1.00 96.38 102 TYR A N 1
ATOM 828 C CA . TYR A 1 102 ? -9.396 -5.721 8.163 1.00 96.38 102 TYR A CA 1
ATOM 829 C C . TYR A 1 102 ? -9.579 -6.977 7.316 1.00 96.38 102 TYR A C 1
ATOM 831 O O . TYR A 1 102 ? -9.502 -8.102 7.802 1.00 96.38 102 TYR A O 1
ATOM 839 N N . LYS A 1 103 ? -9.795 -6.772 6.015 1.00 97.50 103 LYS A N 1
ATOM 840 C CA . LYS A 1 103 ? -9.957 -7.829 5.013 1.00 97.50 103 LYS A CA 1
ATOM 841 C C . LYS A 1 103 ? -9.046 -7.554 3.824 1.00 97.50 103 LYS A C 1
ATOM 843 O O . LYS A 1 103 ? -9.186 -6.525 3.163 1.00 97.50 103 LYS A O 1
ATOM 848 N N . ALA A 1 104 ? -8.140 -8.484 3.539 1.00 97.00 104 ALA A N 1
ATOM 849 C CA . ALA A 1 104 ? -7.256 -8.416 2.381 1.00 97.00 104 ALA A CA 1
ATOM 850 C C . ALA A 1 104 ? -7.886 -9.109 1.163 1.00 97.00 104 ALA A C 1
ATOM 852 O O . ALA A 1 104 ? -8.438 -10.201 1.272 1.00 97.00 104 ALA A O 1
ATOM 853 N N . THR A 1 105 ? -7.786 -8.471 0.000 1.00 97.81 105 THR A N 1
ATOM 854 C CA . THR A 1 105 ? -8.149 -9.030 -1.308 1.00 97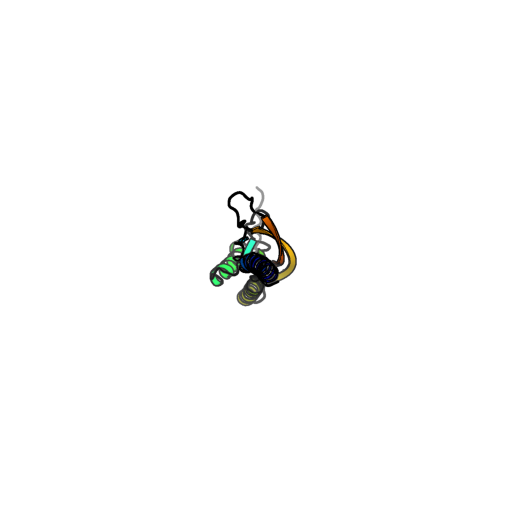.81 105 THR A CA 1
ATOM 855 C C . THR A 1 105 ? -6.949 -8.913 -2.239 1.00 97.81 105 THR A C 1
ATOM 857 O O . THR A 1 105 ? -6.264 -7.889 -2.234 1.00 97.81 105 THR A O 1
ATOM 860 N N . THR A 1 106 ? -6.670 -9.963 -3.006 1.00 96.81 106 THR A N 1
ATOM 861 C CA . THR A 1 106 ? -5.552 -10.020 -3.951 1.00 96.81 106 THR A CA 1
ATOM 862 C C . THR A 1 106 ? -6.050 -9.884 -5.382 1.00 96.81 106 THR A C 1
ATOM 864 O O . THR A 1 106 ? -7.074 -10.448 -5.762 1.00 96.81 106 THR A O 1
ATOM 867 N N . ASN A 1 107 ? -5.297 -9.150 -6.194 1.00 94.44 107 ASN A N 1
ATOM 868 C CA . ASN A 1 107 ? -5.603 -8.936 -7.603 1.00 94.44 107 ASN A CA 1
ATOM 869 C C . ASN A 1 107 ? -4.319 -8.979 -8.435 1.00 94.44 107 ASN A C 1
ATOM 871 O O . ASN A 1 107 ? -3.222 -8.735 -7.933 1.00 94.44 107 ASN A O 1
ATOM 875 N N . THR A 1 108 ? -4.459 -9.237 -9.731 1.00 94.75 108 THR A N 1
ATOM 876 C CA . THR A 1 108 ? -3.382 -9.060 -10.709 1.00 94.75 108 THR A CA 1
ATOM 877 C C . THR A 1 108 ? -3.661 -7.800 -11.516 1.00 94.75 108 THR A C 1
ATOM 879 O O . THR A 1 108 ? -4.727 -7.666 -12.110 1.00 94.75 108 THR A O 1
ATOM 882 N N . VAL A 1 109 ? -2.708 -6.869 -11.540 1.00 93.75 109 VAL A N 1
ATOM 883 C CA . VAL A 1 109 ? -2.824 -5.599 -12.268 1.00 93.75 109 VAL A CA 1
ATOM 884 C C . VAL A 1 109 ? -1.925 -5.644 -13.495 1.00 93.75 109 VAL A C 1
ATOM 886 O O . VAL A 1 109 ? -0.728 -5.925 -13.387 1.00 93.75 109 VAL A O 1
ATOM 889 N N . SER A 1 110 ? -2.499 -5.349 -14.662 1.00 93.62 110 SER A N 1
ATOM 890 C CA . SER A 1 110 ? -1.745 -5.149 -15.897 1.00 93.62 110 SER A CA 1
ATOM 891 C C . SER A 1 110 ? -1.149 -3.748 -15.953 1.00 93.62 110 SER A C 1
ATOM 893 O O . SER A 1 110 ? -1.847 -2.755 -15.759 1.00 93.62 110 SER A O 1
ATOM 895 N N . LEU A 1 111 ? 0.137 -3.684 -16.260 1.00 93.06 111 LEU A N 1
ATOM 896 C CA . LEU A 1 111 ? 0.929 -2.474 -16.397 1.00 93.06 111 LEU A CA 1
ATOM 897 C C . LEU A 1 111 ? 1.494 -2.420 -17.809 1.00 93.06 111 LEU A C 1
ATOM 899 O O . LEU A 1 111 ? 1.745 -3.463 -18.414 1.00 93.06 111 LEU A O 1
ATOM 903 N N . PHE A 1 112 ? 1.690 -1.210 -18.310 1.00 93.62 112 PHE A N 1
ATOM 904 C CA . PHE A 1 112 ? 2.229 -0.967 -19.638 1.00 93.62 112 PHE A CA 1
ATOM 905 C C . PHE A 1 112 ? 3.512 -0.160 -19.491 1.00 93.62 112 PHE A C 1
ATOM 907 O O . PHE A 1 112 ? 3.527 0.848 -18.788 1.00 93.62 112 PHE A O 1
ATOM 914 N N . ASP A 1 113 ? 4.572 -0.624 -20.128 1.00 92.50 113 ASP A N 1
ATOM 915 C CA . ASP A 1 113 ? 5.870 0.029 -20.170 1.00 92.50 113 ASP A CA 1
ATOM 916 C C . ASP A 1 113 ? 6.196 0.304 -21.652 1.00 92.50 113 ASP A C 1
ATOM 918 O O . ASP A 1 113 ? 5.863 -0.506 -22.516 1.00 92.50 113 ASP A O 1
ATOM 922 N N . ASP A 1 114 ? 6.800 1.452 -21.946 1.00 92.06 114 ASP A N 1
ATOM 923 C CA . ASP A 1 114 ? 7.248 1.820 -23.289 1.00 92.06 114 ASP A CA 1
ATOM 924 C C . ASP A 1 114 ? 8.706 1.427 -23.473 1.00 92.06 114 ASP A C 1
ATOM 926 O O . ASP A 1 114 ? 9.550 1.725 -22.626 1.00 92.06 114 ASP A O 1
ATOM 930 N N . ILE A 1 115 ? 9.009 0.770 -24.583 1.00 90.62 115 ILE A N 1
ATOM 931 C CA . ILE A 1 115 ? 10.360 0.397 -24.975 1.00 90.62 115 ILE A CA 1
ATOM 932 C C . ILE A 1 115 ? 10.791 1.349 -26.087 1.00 90.62 115 ILE A C 1
ATOM 934 O O . ILE A 1 115 ? 10.195 1.367 -27.163 1.00 90.62 115 ILE A O 1
ATOM 938 N N . GLU A 1 116 ? 11.821 2.143 -25.806 1.00 87.94 116 GLU A N 1
ATOM 939 C CA . GLU A 1 116 ? 12.427 3.047 -26.782 1.00 87.94 116 GLU A CA 1
ATOM 940 C C . GLU A 1 116 ? 13.181 2.226 -27.842 1.00 87.94 116 GLU A C 1
ATOM 942 O O . GLU A 1 116 ? 13.961 1.328 -27.476 1.00 87.94 116 GLU A O 1
ATOM 947 N N . PRO A 1 117 ? 12.937 2.482 -29.138 1.00 84.88 117 PRO A N 1
ATOM 948 C CA . PRO A 1 117 ? 13.633 1.796 -30.214 1.00 84.88 117 PRO A CA 1
ATOM 949 C C . PRO A 1 117 ? 15.098 2.241 -30.303 1.00 84.88 117 PRO A C 1
ATOM 951 O O . PRO A 1 117 ? 15.494 3.286 -29.795 1.00 84.88 117 PRO A O 1
ATOM 954 N N . GLU A 1 118 ? 15.928 1.409 -30.936 1.00 82.31 118 GLU A N 1
ATOM 955 C CA . GL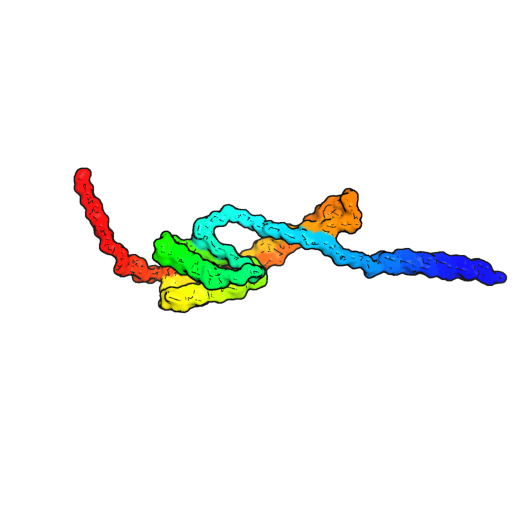U A 1 118 ? 17.336 1.748 -31.210 1.00 82.31 118 GLU A CA 1
ATOM 956 C C . GLU A 1 118 ? 17.473 2.745 -32.375 1.00 82.31 118 GLU A C 1
ATOM 958 O O . GLU A 1 118 ? 18.502 3.403 -32.500 1.00 82.31 118 GLU A O 1
ATOM 963 N N . ASP A 1 119 ? 16.440 2.827 -33.212 1.00 82.38 119 ASP A N 1
ATOM 964 C CA . ASP A 1 119 ? 16.338 3.662 -34.403 1.00 82.38 119 ASP A CA 1
ATOM 965 C C . ASP A 1 119 ? 15.314 4.776 -34.149 1.00 82.38 119 ASP A C 1
ATOM 967 O O . ASP A 1 119 ? 14.180 4.488 -33.764 1.00 82.38 119 ASP A O 1
ATOM 971 N N . GLU A 1 120 ? 15.715 6.034 -34.339 1.00 78.12 120 GLU A N 1
ATOM 972 C CA . GLU A 1 120 ? 14.879 7.214 -34.072 1.00 78.12 120 GLU A CA 1
ATOM 973 C C . GLU A 1 120 ? 13.672 7.313 -35.021 1.00 78.12 120 GLU A C 1
ATOM 975 O O . GLU A 1 120 ? 12.701 7.997 -34.703 1.00 78.12 120 GLU A O 1
ATOM 980 N N . GLU A 1 121 ? 13.710 6.616 -36.162 1.00 84.69 121 GLU A N 1
ATOM 981 C CA . GLU A 1 121 ? 12.608 6.565 -37.130 1.00 84.69 121 GLU A CA 1
ATOM 982 C C . GLU A 1 121 ? 11.536 5.516 -36.778 1.00 84.69 121 GLU A C 1
ATOM 984 O O . GLU A 1 121 ? 10.481 5.473 -37.413 1.00 84.69 121 GLU A O 1
ATOM 989 N N . GLN A 1 122 ? 11.784 4.660 -35.780 1.00 82.88 122 GLN A N 1
ATOM 990 C CA . GLN A 1 122 ? 10.835 3.635 -35.342 1.00 82.88 122 GLN A CA 1
ATOM 991 C C . GLN A 1 122 ? 9.961 4.126 -34.183 1.00 82.88 122 GLN A C 1
ATOM 993 O O . GLN A 1 122 ? 10.374 4.924 -33.343 1.00 82.88 122 GLN A O 1
ATOM 998 N N . ASP A 1 123 ? 8.741 3.596 -34.113 1.00 85.88 123 ASP A N 1
ATOM 999 C CA . ASP A 1 123 ? 7.818 3.870 -33.015 1.00 85.88 123 ASP A CA 1
ATOM 1000 C C . ASP A 1 123 ? 8.181 3.088 -31.740 1.00 85.88 123 ASP A C 1
ATOM 1002 O O . ASP A 1 123 ? 8.811 2.027 -31.770 1.00 85.88 123 ASP A O 1
ATOM 1006 N N . TYR A 1 124 ? 7.712 3.592 -30.594 1.00 86.69 124 TYR A N 1
ATOM 1007 C CA . TYR A 1 124 ? 7.824 2.903 -29.307 1.00 86.69 124 TYR A CA 1
ATOM 1008 C C . TYR A 1 124 ? 7.064 1.570 -29.304 1.00 86.69 124 TYR A C 1
ATOM 1010 O O . TYR A 1 124 ? 5.888 1.494 -29.667 1.00 86.69 124 TYR A O 1
ATOM 1018 N N . GLU A 1 125 ? 7.708 0.526 -28.784 1.00 91.31 125 GLU A N 1
ATOM 1019 C CA . GLU A 1 125 ? 7.067 -0.767 -28.543 1.00 91.31 125 GLU A CA 1
ATOM 1020 C C . GLU A 1 125 ? 6.405 -0.770 -27.153 1.00 91.31 125 GLU A C 1
ATOM 1022 O O . GLU A 1 125 ? 7.025 -0.408 -26.153 1.00 91.31 125 GLU A O 1
ATOM 1027 N N . ILE A 1 126 ? 5.140 -1.199 -27.063 1.00 92.44 126 ILE A N 1
ATOM 1028 C CA . ILE A 1 126 ? 4.422 -1.294 -25.783 1.00 92.44 126 ILE A CA 1
ATOM 1029 C C . ILE A 1 126 ? 4.591 -2.699 -25.204 1.00 92.44 126 ILE A C 1
ATOM 1031 O O . ILE A 1 126 ? 4.077 -3.679 -25.742 1.00 92.44 126 ILE A O 1
ATOM 1035 N N . GLN A 1 127 ? 5.216 -2.789 -24.033 1.00 93.25 127 GLN A N 1
ATOM 1036 C CA . GLN A 1 127 ? 5.329 -4.024 -23.268 1.00 93.25 127 GLN A CA 1
ATOM 1037 C C . GLN A 1 127 ? 4.274 -4.088 -22.162 1.00 93.25 127 GLN A C 1
ATOM 1039 O O . GLN A 1 127 ? 4.149 -3.184 -21.335 1.00 93.25 127 GLN A O 1
ATOM 1044 N N . LYS A 1 128 ? 3.540 -5.204 -22.088 1.00 94.31 128 LYS A N 1
ATOM 1045 C CA . LYS A 1 128 ? 2.600 -5.481 -20.993 1.00 94.31 128 LYS A CA 1
ATOM 1046 C C . LYS A 1 128 ? 3.259 -6.338 -19.909 1.00 94.31 128 LYS A C 1
ATOM 1048 O O . LYS A 1 128 ? 3.824 -7.389 -20.201 1.00 94.31 128 LYS A O 1
ATOM 1053 N N . ARG A 1 129 ? 3.123 -5.932 -18.646 1.00 93.00 129 ARG A N 1
ATOM 1054 C CA . ARG A 1 129 ? 3.624 -6.641 -17.455 1.00 93.00 129 ARG A CA 1
ATOM 1055 C C . ARG A 1 129 ? 2.505 -6.861 -16.445 1.00 93.00 129 ARG A C 1
ATOM 1057 O O . ARG A 1 129 ? 1.584 -6.056 -16.345 1.00 93.00 129 ARG A O 1
ATOM 1064 N N . TYR A 1 130 ? 2.604 -7.924 -15.657 1.00 94.06 130 TYR A N 1
ATOM 1065 C CA . TYR A 1 130 ? 1.645 -8.235 -14.600 1.00 94.06 130 TYR A CA 1
ATOM 1066 C C . TYR A 1 130 ? 2.311 -8.139 -13.234 1.00 94.06 130 TYR A C 1
ATOM 1068 O O . TYR A 1 130 ? 3.359 -8.740 -13.011 1.00 94.06 130 TYR A O 1
ATOM 1076 N N . ASN A 1 131 ? 1.687 -7.404 -12.317 1.00 94.19 131 ASN A N 1
ATOM 1077 C CA . ASN A 1 131 ? 2.111 -7.341 -10.924 1.00 94.19 131 ASN A CA 1
ATOM 1078 C C . ASN A 1 131 ? 0.967 -7.774 -10.010 1.00 94.19 131 ASN A C 1
ATOM 1080 O O . ASN A 1 131 ? -0.196 -7.440 -10.246 1.00 94.19 131 ASN A O 1
ATOM 1084 N N . SER A 1 132 ? 1.316 -8.439 -8.914 1.00 96.06 132 SER A N 1
ATOM 1085 C CA . SER A 1 132 ? 0.386 -8.675 -7.814 1.00 96.06 132 SER A CA 1
ATOM 1086 C C . SER A 1 132 ? 0.021 -7.358 -7.132 1.00 96.06 132 SER A C 1
ATOM 1088 O O . SER A 1 132 ? 0.866 -6.474 -6.952 1.00 96.06 132 SER A O 1
ATOM 1090 N N . ALA A 1 133 ? -1.233 -7.244 -6.724 1.00 96.19 133 ALA A N 1
ATOM 1091 C CA . ALA A 1 133 ? -1.772 -6.144 -5.951 1.00 96.19 133 ALA A CA 1
ATOM 1092 C C . ALA A 1 133 ? -2.545 -6.681 -4.748 1.00 96.19 133 ALA A C 1
ATOM 1094 O O . ALA A 1 133 ? -3.123 -7.769 -4.796 1.00 96.19 133 ALA A O 1
ATOM 1095 N N . VAL A 1 134 ? -2.550 -5.897 -3.676 1.00 97.12 134 VAL A N 1
ATOM 1096 C CA . VAL A 1 134 ? -3.343 -6.161 -2.479 1.00 97.12 134 VAL A CA 1
ATOM 1097 C C . VAL A 1 134 ? -4.187 -4.935 -2.167 1.00 97.12 134 VAL A C 1
ATOM 1099 O O . VAL A 1 134 ? -3.706 -3.798 -2.217 1.00 97.12 134 VAL A O 1
ATOM 1102 N N . HIS A 1 135 ? -5.441 -5.194 -1.819 1.00 96.94 135 HIS A N 1
ATOM 1103 C CA . HIS A 1 135 ? -6.400 -4.229 -1.310 1.00 96.94 135 HIS A CA 1
ATOM 1104 C C . HIS A 1 135 ? -6.792 -4.647 0.100 1.00 96.94 135 HIS A C 1
ATOM 1106 O O . HIS A 1 135 ? -7.402 -5.700 0.284 1.00 96.94 135 HIS A O 1
ATOM 1112 N N . ILE A 1 136 ? -6.422 -3.848 1.097 1.00 97.81 136 ILE A N 1
ATOM 1113 C CA . ILE A 1 136 ? -6.777 -4.104 2.492 1.00 97.81 136 ILE A CA 1
ATOM 1114 C C . ILE A 1 136 ? -7.876 -3.125 2.871 1.00 97.81 136 ILE A C 1
ATOM 1116 O O . ILE A 1 136 ? -7.628 -1.930 3.023 1.00 97.81 136 ILE A O 1
ATOM 1120 N N . GLN A 1 137 ? -9.098 -3.631 2.995 1.00 97.75 137 GLN A N 1
ATOM 1121 C CA . GLN A 1 137 ? -10.195 -2.862 3.564 1.00 97.75 137 GLN A CA 1
ATOM 1122 C C . GLN A 1 137 ? -10.036 -2.866 5.081 1.00 97.75 137 GLN A C 1
ATOM 1124 O O . GLN A 1 137 ? -9.887 -3.940 5.654 1.00 97.75 137 GLN A O 1
ATOM 1129 N N . VAL A 1 138 ? -10.094 -1.700 5.718 1.00 97.06 138 VAL A N 1
ATOM 1130 C CA . VAL A 1 138 ? -10.013 -1.544 7.175 1.00 97.06 138 VAL A CA 1
ATOM 1131 C C . VAL A 1 138 ? -11.241 -0.785 7.666 1.00 97.06 138 VAL A C 1
ATOM 1133 O O . VAL A 1 138 ? -11.603 0.236 7.086 1.00 97.06 138 VAL A O 1
ATOM 1136 N N . SER A 1 139 ? -11.871 -1.264 8.732 1.00 95.62 139 SER A N 1
ATOM 1137 C CA . SER A 1 139 ? -13.042 -0.655 9.373 1.00 95.62 139 SER A CA 1
ATOM 1138 C C . SER A 1 139 ? -12.943 -0.769 10.892 1.00 95.62 139 SER A C 1
ATOM 1140 O O . SER A 1 139 ? -12.200 -1.598 11.405 1.00 95.62 139 SER A O 1
ATOM 1142 N N . LEU A 1 140 ? -13.689 0.047 11.634 1.00 93.12 140 LEU A N 1
ATOM 1143 C CA . LEU A 1 140 ? -13.804 -0.121 13.087 1.00 93.12 140 LEU A CA 1
ATOM 1144 C C . LEU A 1 140 ? -14.653 -1.357 13.412 1.00 93.12 140 LEU A C 1
ATOM 1146 O O . LEU A 1 140 ? -15.627 -1.647 12.713 1.00 93.12 140 LEU A O 1
ATOM 1150 N N . LYS A 1 141 ? -14.303 -2.077 14.482 1.00 91.94 141 LYS A N 1
ATOM 1151 C CA . LYS A 1 141 ? -15.100 -3.207 14.977 1.00 91.94 141 LYS A CA 1
ATOM 1152 C C . LYS A 1 141 ? -16.477 -2.730 15.445 1.00 91.94 141 LYS A C 1
ATOM 1154 O O . LYS A 1 141 ? -16.615 -1.674 16.070 1.00 91.94 141 LYS A O 1
ATOM 1159 N N . LYS A 1 142 ? -17.506 -3.540 15.176 1.00 79.75 142 LYS A N 1
ATOM 1160 C CA . LYS A 1 142 ? -18.868 -3.304 15.680 1.00 79.75 142 LYS A CA 1
ATOM 1161 C C . LYS A 1 142 ? -18.848 -3.278 17.216 1.00 79.75 142 LYS A C 1
ATOM 1163 O O . LYS A 1 142 ? -18.244 -4.151 17.828 1.00 79.75 142 LYS A O 1
ATOM 1168 N N . GLY A 1 143 ? -19.467 -2.258 17.816 1.00 67.88 143 GLY A N 1
ATOM 1169 C CA . GLY A 1 143 ? -19.505 -2.038 19.271 1.00 67.88 143 GLY A CA 1
ATOM 1170 C C . GLY A 1 143 ? -18.588 -0.923 19.796 1.00 67.88 143 GLY A C 1
ATOM 1171 O O . GLY A 1 143 ? -18.830 -0.410 20.881 1.00 67.88 143 GLY A O 1
ATOM 1172 N N . VAL A 1 144 ? -17.595 -0.463 19.023 1.00 60.19 144 VAL A N 1
ATOM 1173 C CA . VAL A 1 144 ? -16.729 0.673 19.421 1.00 60.19 144 VAL A CA 1
ATOM 1174 C C . VAL A 1 144 ? -17.443 2.027 19.254 1.00 60.19 144 VAL A C 1
ATOM 1176 O O . VAL A 1 144 ? -17.173 2.976 19.983 1.00 60.19 144 VAL A O 1
ATOM 1179 N N . LEU A 1 145 ? -18.392 2.121 18.317 1.00 54.88 145 LEU A N 1
ATOM 1180 C CA . LEU A 1 145 ? -19.130 3.357 18.015 1.00 54.88 145 LEU A CA 1
ATOM 1181 C C . LEU A 1 145 ? -20.425 3.533 18.828 1.00 54.88 145 LEU A C 1
ATOM 1183 O O . LEU A 1 145 ? -20.990 4.625 18.829 1.00 54.88 145 LEU A O 1
ATOM 1187 N N . GLU A 1 146 ? -20.894 2.502 19.538 1.00 50.28 146 GLU A N 1
ATOM 1188 C CA . GLU A 1 146 ? -22.163 2.577 20.285 1.00 50.28 146 GLU A CA 1
ATOM 1189 C C . GLU A 1 146 ? -22.035 3.272 21.651 1.00 50.28 146 GLU A C 1
ATOM 1191 O O . GLU A 1 146 ? -23.037 3.653 22.246 1.00 50.28 146 GLU A O 1
ATOM 1196 N N . GLY A 1 147 ? -20.815 3.557 22.116 1.00 47.03 147 GLY A N 1
ATOM 1197 C CA . GLY A 1 147 ? -20.570 4.277 23.373 1.00 47.03 147 GLY A CA 1
ATOM 1198 C C . GLY A 1 147 ? -20.645 5.809 23.295 1.00 47.03 147 GLY A C 1
ATOM 1199 O O . GLY A 1 147 ? -20.270 6.473 24.256 1.00 47.03 147 GLY A O 1
ATOM 1200 N N . GLY A 1 148 ? -21.066 6.396 22.165 1.00 46.47 148 GLY A N 1
ATOM 1201 C CA . GLY A 1 148 ? -20.884 7.834 21.910 1.00 46.47 148 GLY A CA 1
ATOM 1202 C C . GLY A 1 148 ? -21.982 8.539 21.115 1.00 46.47 148 GLY A C 1
ATOM 1203 O O . GLY A 1 148 ? -21.700 9.559 20.488 1.00 46.47 148 GLY A O 1
ATOM 1204 N N . SER A 1 149 ? -23.218 8.034 21.114 1.00 44.59 149 SER A N 1
ATOM 1205 C CA . SER A 1 149 ? -24.350 8.770 20.536 1.00 44.59 149 SER A CA 1
ATOM 1206 C C . SER A 1 149 ? -25.542 8.811 21.491 1.00 44.59 149 SER A C 1
ATOM 1208 O O . SER A 1 149 ? -26.481 8.029 21.405 1.00 44.59 149 SER A O 1
ATOM 1210 N N . SER A 1 150 ? -25.519 9.794 22.397 1.00 44.66 150 SER A N 1
ATOM 1211 C CA . SER A 1 150 ? -26.764 10.416 22.847 1.00 44.66 150 SER A CA 1
ATOM 1212 C C . SER A 1 150 ? -27.405 11.026 21.603 1.00 44.66 150 SER A C 1
ATOM 1214 O O . SER A 1 150 ? -26.983 12.073 21.110 1.00 44.66 150 SER A O 1
ATOM 1216 N N . ALA A 1 151 ? -28.343 10.290 21.014 1.00 45.19 151 ALA A N 1
ATOM 1217 C CA . ALA A 1 151 ? -29.175 10.770 19.933 1.00 45.19 151 ALA A CA 1
ATOM 1218 C C . ALA A 1 151 ? -29.988 11.955 20.465 1.00 45.19 151 ALA A C 1
ATOM 1220 O O . ALA A 1 151 ? -30.971 11.777 21.187 1.00 45.19 151 ALA A O 1
ATOM 1221 N N . ALA A 1 152 ? -29.567 13.171 20.119 1.00 43.25 152 ALA A N 1
ATOM 1222 C CA . ALA A 1 152 ? -30.393 14.353 20.268 1.00 43.25 152 ALA A CA 1
ATOM 1223 C C . ALA A 1 152 ? -31.660 14.134 19.430 1.00 43.25 152 ALA A C 1
ATOM 1225 O O . ALA A 1 152 ? -31.648 14.248 18.203 1.00 43.25 152 ALA A O 1
ATOM 1226 N N . LYS A 1 153 ? -32.751 13.756 20.104 1.00 41.00 153 LYS A N 1
ATOM 1227 C CA . LYS A 1 153 ? -34.106 13.813 19.562 1.00 41.00 153 LYS A CA 1
ATOM 1228 C C . LYS A 1 153 ? -34.372 15.262 19.169 1.00 41.00 153 LYS A C 1
ATOM 1230 O O . LYS A 1 153 ? -34.652 16.094 20.025 1.00 41.00 153 LYS A O 1
ATOM 1235 N N . ILE A 1 154 ? -34.285 15.554 17.878 1.00 44.19 154 ILE A N 1
ATOM 1236 C CA . ILE A 1 154 ? -34.849 16.775 17.316 1.00 44.19 154 ILE A CA 1
ATOM 1237 C C . ILE A 1 154 ? -36.365 16.571 17.328 1.00 44.19 154 ILE A C 1
ATOM 1239 O O . ILE A 1 154 ? -36.919 15.791 16.552 1.00 44.19 154 ILE A O 1
ATOM 1243 N N . THR A 1 155 ? -37.017 17.209 18.293 1.00 47.41 155 THR A N 1
ATOM 1244 C CA . THR A 1 155 ? -38.468 17.339 18.373 1.00 47.41 155 THR A CA 1
ATOM 1245 C C . THR A 1 155 ? -38.957 18.209 17.221 1.00 47.41 155 THR A C 1
ATOM 1247 O O . THR A 1 155 ? -38.448 19.304 16.997 1.00 47.41 155 THR A O 1
ATOM 1250 N N . LYS A 1 156 ? -39.942 17.682 16.494 1.00 44.50 156 LYS A N 1
ATOM 1251 C CA . LYS A 1 156 ? -40.777 18.391 15.521 1.00 44.50 156 LYS A CA 1
ATOM 1252 C C . LYS A 1 156 ? -41.513 19.544 16.221 1.00 44.50 156 LYS A C 1
ATOM 1254 O O . LYS A 1 156 ? -42.115 19.296 17.267 1.00 44.50 156 LYS A O 1
ATOM 1259 N N . SER A 1 157 ? -41.507 20.722 15.601 1.00 49.78 157 SER A N 1
ATOM 1260 C CA . SER A 1 157 ? -42.474 21.807 15.816 1.00 49.78 157 SER A CA 1
ATOM 1261 C C . SER A 1 157 ? -43.180 22.087 14.499 1.00 49.78 157 SER A C 1
ATOM 1263 O O . SER A 1 157 ? -42.483 22.017 13.459 1.00 49.78 157 SER A O 1
#

Solvent-accessible surface area (backbone atoms only — not comparable to full-atom values): 9463 Å² total; per-residue (Å²): 139,66,70,67,58,58,51,51,58,50,53,51,53,47,53,52,52,58,59,59,68,68,71,74,72,71,82,73,53,72,48,77,52,80,72,83,72,79,86,85,53,93,50,53,42,79,45,62,64,92,58,97,52,64,66,61,51,45,52,47,52,49,40,44,50,70,73,68,54,43,79,48,36,37,40,37,18,49,51,86,11,37,68,58,46,54,50,46,52,51,52,51,29,59,78,50,72,64,46,52,43,74,48,80,45,78,47,78,44,74,36,54,30,38,34,51,54,95,46,92,91,52,73,69,45,79,45,79,47,80,40,52,31,41,39,36,40,36,28,69,40,91,73,74,70,73,82,74,66,86,75,78,77,78,77,86,129

Secondary structure (DSSP, 8-state):
--HHHHHHHHHHHHHHHHHHHTT-PPPPPEEEPPPP-PPPPTTEEEEPTT---HHHHHHHHHIIIIIS--S-EEEEEEGGGHHHHHHHHHHHHHHTTT-EEEEEEEEEEEEEEEE--SSTTSPPEEEEEEEEEEEEEEEEPTTSSGGG---------

Nearest PDB structures (foldseek):
  6lt7-assembly1_D  TM=8.767E-01  e=4.648E-13  Homo sapiens
  6ahu-assembly1_G  TM=8.707E-01  e=1.604E-10  Homo sapiens
  6cwx-assembly1_A  TM=8.400E-01  e=1.149E-09  Homo sapiens
  6agb-assembly1_G  TM=8.058E-01  e=1.458E-08  Saccharomyces cerevisiae S288C
  6w6v-assembly1_G  TM=8.420E-01  e=4.875E-08  Saccharomyces cerevisiae S288C

pLDDT: mean 81.95, std 17.87, range [41.0, 97.81]

Mean predicted aligned error: 12.68 Å

InterPro domains:
  IPR014612 Ribonucleases P/MRP protein subunit Rpp20/Pop7 [PF12328] (42-136)
  IPR014612 Ribonuclease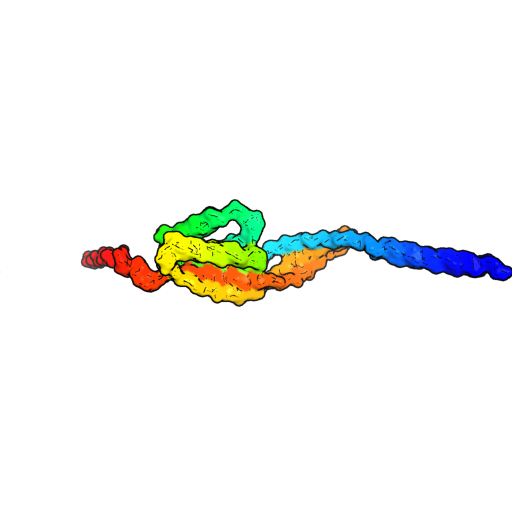s P/MRP protein subunit Rpp20/Pop7 [PTHR15314] (31-139)
  IPR036882 Alba-like domain superfamily [G3DSA:3.30.110.20] (21-139)
  IPR036882 Alba-like domain superfamily [SSF82704] (47-142)

Sequence (157 aa):
MSTAIKRKDMEENKKIKEKNKNIIKRPKKIIKRAPQRPATMPFDIYISYGKPNFIGQLERAKKLLLQERYPKIIVHALGPAIPKAINLVMQLNEITHNQIEYKATTNTVSLFDDIEPEDEEQDYEIQKRYNSAVHIQVSLKKGVLEGGSSAAKITKS

Radius of gyration: 29.27 Å; Cα contacts (8 Å, |Δi|>4): 192; chains: 1; bounding box: 90×45×79 Å

Foldseek 3Di:
DPPVVVVVVVVVVVVVVVVVVPVDDDPWDKAWDDFDDDDDDQLEAEFDPPDPDLVVSLVSNCCVCPVVVDQKHKYKYWAPRVVSSVVSVVVNCVVVVNQKDKDKDKDKGKTWMWTDDPDPPDDTDIDIDIIMMMIMIMGGDPPPPPVDDPPPPPDDD